Protein AF-A0A0W8CY69-F1 (afdb_monomer_lite)

Sequence (153 aa):
MALILLEGENATTTRKLVERYDYKNNTITHVKFESAGHVDRDCEIKFNIGAKGISIDIAKGEQTSAQGIYKVMELLSRAQVANERLWEISTLGMKHASEALYLTENSGQTLQKQSDEATAWLYEAYKRTHPHCYRDVIQTAFSDLRLADKMAQ

Radius of gyration: 22.28 Å; chains: 1; bounding box: 64×36×64 Å

Foldseek 3Di:
DWDWDWDDPDPVDPDTDIDTQQCLQWAKADWDKAAADPPGQWIWTWIGTRNDTDIDTDGNVCNVVVVLVSQLSVLSNVLLVVLVVQLVVLVVVLVVVVVVVVVPDPDPPCVVVVVVVSVVSSVVSSCVSRPSDCPVSSVVSSVVVVVVVVVVD

pLDDT: mean 89.97, std 11.18, range [48.03, 98.5]

InterPro domains:
  IPR012544 Bacterial Pleckstrin homology domain [PF08000] (2-73)
  IPR037063 Bacterial Pleckstrin homology domain superfamily [G3DSA:2.30.29.50] (1-59)

Secondary structure (DSSP, 8-state):
-EEEEEEES-TT---EEEEEEETTTS-EEEEEEE---SS-SEEEEEEEETTEEEEEEEEGGGHHHHHHHHHHHHHHHHHHHHHHHHHHHHHHHHHHHHHHHHTT---TTSHHHHHHHHHHHHHHHHHHHS-S--HHHHHHHHHHHHHHHHH--

Organism: Phytophthora nicotianae (NCBI:txid4792)

Structure (mmCIF, N/CA/C/O backbone):
data_AF-A0A0W8CY69-F1
#
_entry.id   AF-A0A0W8CY69-F1
#
loop_
_atom_site.group_PDB
_atom_site.id
_atom_site.type_symbol
_atom_site.label_atom_id
_atom_site.label_alt_id
_atom_site.label_comp_id
_atom_site.label_asym_id
_atom_site.label_entity_id
_atom_site.label_seq_id
_atom_site.pdbx_PDB_ins_code
_atom_site.Cartn_x
_atom_site.Cartn_y
_atom_site.Cartn_z
_atom_site.occupancy
_atom_site.B_iso_or_equiv
_atom_site.auth_seq_id
_atom_site.auth_comp_id
_atom_site.auth_asym_id
_atom_site.auth_atom_id
_atom_site.pdbx_PDB_model_num
ATOM 1 N N . MET A 1 1 ? 8.582 2.319 7.068 1.00 88.50 1 MET A N 1
ATOM 2 C CA . MET A 1 1 ? 7.287 2.611 7.744 1.00 88.50 1 MET A CA 1
ATOM 3 C C . MET A 1 1 ? 6.419 1.356 7.679 1.00 88.50 1 MET A C 1
ATOM 5 O O . MET A 1 1 ? 6.606 0.596 6.739 1.00 88.50 1 MET A O 1
ATOM 9 N N . ALA A 1 2 ? 5.541 1.108 8.657 1.00 94.75 2 ALA A N 1
ATOM 10 C CA . ALA A 1 2 ? 4.797 -0.154 8.763 1.00 94.75 2 ALA A CA 1
ATOM 11 C C . ALA A 1 2 ? 3.461 -0.010 9.489 1.00 94.75 2 ALA A C 1
ATOM 13 O O . ALA A 1 2 ? 3.276 0.953 10.239 1.00 94.75 2 ALA A O 1
ATOM 14 N N . LEU A 1 3 ? 2.631 -1.042 9.348 1.00 95.06 3 LEU A N 1
ATOM 15 C CA . LEU A 1 3 ? 1.569 -1.378 10.288 1.00 95.06 3 LEU A CA 1
ATOM 16 C C . LEU A 1 3 ? 2.170 -2.170 11.457 1.00 95.06 3 LEU A C 1
ATOM 18 O O . LEU A 1 3 ? 2.954 -3.098 11.247 1.00 95.06 3 LEU A O 1
ATOM 22 N N 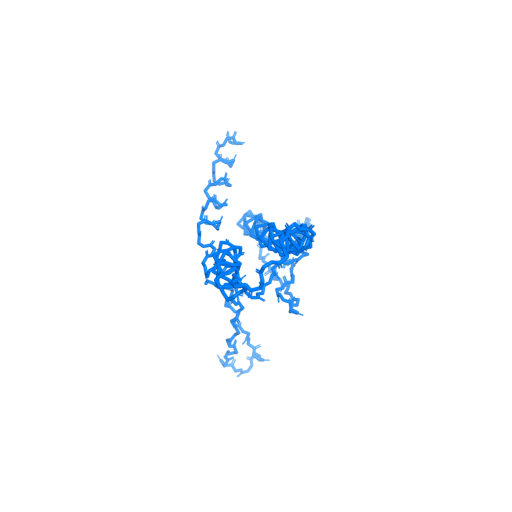. ILE A 1 4 ? 1.819 -1.790 12.683 1.00 96.12 4 ILE A N 1
ATOM 23 C CA . ILE A 1 4 ? 2.178 -2.526 13.897 1.00 96.12 4 ILE A CA 1
ATOM 24 C C . ILE A 1 4 ? 0.878 -3.046 14.494 1.00 96.12 4 ILE A C 1
ATOM 26 O O . ILE A 1 4 ? 0.009 -2.252 14.851 1.00 96.12 4 ILE A O 1
ATOM 30 N N . LEU A 1 5 ? 0.753 -4.363 14.579 1.00 94.44 5 LEU A N 1
ATOM 31 C CA . LEU A 1 5 ? -0.400 -5.038 15.150 1.00 94.44 5 LEU A CA 1
ATOM 32 C C . LEU A 1 5 ? -0.028 -5.558 16.539 1.00 94.44 5 LEU A C 1
ATOM 34 O O . LEU A 1 5 ? 1.025 -6.168 16.709 1.00 94.44 5 LEU A O 1
ATOM 38 N N . LEU A 1 6 ? -0.879 -5.296 17.530 1.00 93.12 6 LEU A N 1
ATOM 39 C CA . LEU A 1 6 ? -0.741 -5.848 18.875 1.00 93.12 6 LEU A CA 1
ATOM 40 C C . LEU A 1 6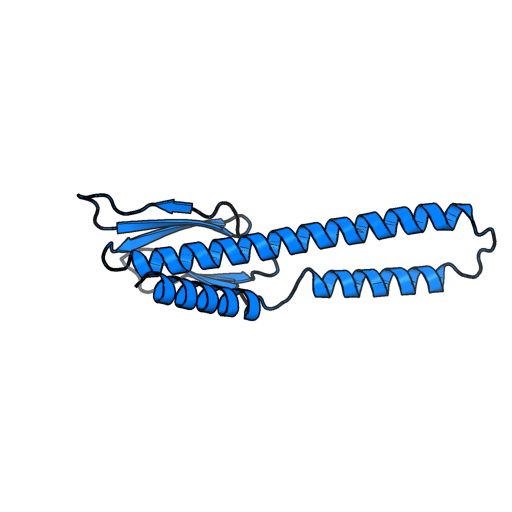 ? -1.922 -6.775 19.164 1.00 93.12 6 LEU A C 1
ATOM 42 O O . LEU A 1 6 ? -3.025 -6.303 19.435 1.00 93.12 6 LEU A O 1
ATOM 46 N N . GLU A 1 7 ? -1.689 -8.083 19.138 1.00 88.00 7 GLU A N 1
ATOM 47 C CA . GLU A 1 7 ? -2.714 -9.099 19.388 1.00 88.00 7 GLU A CA 1
ATOM 48 C C . GLU A 1 7 ? -2.657 -9.571 20.848 1.00 88.00 7 GLU A C 1
ATOM 50 O O . GLU A 1 7 ? -1.585 -9.789 21.415 1.00 88.00 7 GLU A O 1
ATOM 55 N N . GLY A 1 8 ? -3.818 -9.707 21.493 1.00 87.62 8 GLY A N 1
ATOM 56 C CA . GLY A 1 8 ? -3.929 -10.380 22.787 1.00 87.62 8 GLY A CA 1
ATOM 57 C C . GLY A 1 8 ? -4.233 -11.857 22.580 1.00 87.62 8 GLY A C 1
ATOM 58 O O . GLY A 1 8 ? -5.169 -12.179 21.860 1.00 87.62 8 GLY A O 1
ATOM 59 N N . GLU A 1 9 ? -3.476 -12.741 23.227 1.00 79.88 9 GLU A N 1
ATOM 60 C CA . GLU A 1 9 ? -3.652 -14.190 23.063 1.00 79.88 9 GLU A CA 1
ATOM 61 C C . GLU A 1 9 ? -4.955 -14.696 23.706 1.00 79.88 9 GLU A C 1
ATOM 63 O O . GLU A 1 9 ? -5.654 -15.530 23.140 1.00 79.88 9 GLU A O 1
ATOM 68 N N . ASN A 1 10 ? -5.310 -14.185 24.891 1.00 80.88 10 ASN A N 1
ATOM 69 C CA . ASN A 1 10 ? -6.575 -14.488 25.561 1.00 80.88 10 ASN A CA 1
ATOM 70 C C . ASN A 1 10 ? -6.928 -13.429 26.623 1.00 80.88 10 ASN A C 1
ATOM 72 O O . ASN A 1 10 ? -6.101 -12.600 26.999 1.00 80.88 10 ASN A O 1
ATOM 76 N N . ALA A 1 11 ? -8.159 -13.492 27.140 1.00 83.44 11 ALA A N 1
ATOM 77 C CA . ALA A 1 11 ? -8.670 -12.574 28.164 1.00 83.44 11 ALA A CA 1
ATOM 78 C C . ALA A 1 11 ? -8.046 -12.769 29.563 1.00 83.44 11 ALA A C 1
ATOM 80 O O . ALA A 1 11 ? -8.288 -11.961 30.456 1.00 83.44 11 ALA A O 1
ATOM 81 N N . THR A 1 12 ? -7.258 -13.831 29.771 1.00 84.19 12 THR A N 1
ATOM 82 C CA . THR A 1 12 ? -6.641 -14.149 31.071 1.00 84.19 12 THR A CA 1
ATOM 83 C C . THR A 1 12 ? -5.223 -13.604 31.224 1.00 84.19 12 THR A C 1
ATOM 85 O O . THR A 1 12 ? -4.681 -13.614 32.327 1.00 84.19 12 THR A O 1
ATOM 88 N N . THR A 1 13 ? -4.613 -13.112 30.142 1.00 83.50 13 THR A N 1
ATOM 89 C CA . THR A 1 13 ? -3.242 -12.599 30.148 1.00 83.50 13 THR A CA 1
ATOM 90 C C . THR A 1 13 ? -3.152 -11.170 29.632 1.00 83.50 13 THR A C 1
ATOM 92 O O . THR A 1 13 ? -3.876 -10.749 28.734 1.00 83.50 13 THR A O 1
ATOM 95 N N . THR A 1 14 ? -2.202 -10.416 30.182 1.00 86.69 14 THR A N 1
ATOM 96 C CA . THR A 1 14 ? -1.820 -9.093 29.677 1.00 86.69 14 THR A CA 1
ATOM 97 C C . THR A 1 14 ? -0.769 -9.170 28.570 1.00 86.69 14 THR A C 1
ATOM 99 O O . THR A 1 14 ? -0.440 -8.139 27.982 1.00 86.69 14 THR A O 1
ATOM 102 N N . ARG A 1 15 ? -0.242 -10.368 28.262 1.00 89.19 15 ARG A N 1
ATOM 103 C CA . ARG A 1 15 ? 0.730 -10.564 27.178 1.00 89.19 15 ARG A CA 1
ATOM 104 C C . ARG A 1 15 ? 0.134 -10.151 25.834 1.00 89.19 15 ARG A C 1
ATOM 106 O O . ARG A 1 15 ? -1.020 -10.456 25.532 1.00 89.19 15 ARG A O 1
ATOM 113 N N . LYS A 1 16 ? 0.951 -9.466 25.033 1.00 90.19 16 LYS A N 1
ATOM 114 C CA . LYS A 1 16 ? 0.623 -9.037 23.673 1.00 90.19 16 LYS A CA 1
ATOM 115 C C . LYS A 1 16 ? 1.674 -9.558 22.705 1.00 90.19 16 LYS A C 1
ATOM 117 O O . LYS A 1 16 ? 2.868 -9.408 22.965 1.00 90.19 16 LYS A O 1
ATOM 122 N N . LEU A 1 17 ? 1.230 -10.142 21.600 1.00 91.50 17 LEU A N 1
ATOM 123 C CA . LEU A 1 17 ? 2.073 -10.413 20.446 1.00 91.50 17 LEU A CA 1
ATOM 124 C C . LEU A 1 17 ? 2.161 -9.132 19.618 1.00 91.50 17 LEU A C 1
ATOM 126 O O . LEU A 1 17 ? 1.134 -8.537 19.304 1.00 91.50 17 LEU A O 1
ATOM 130 N N . VAL A 1 18 ? 3.377 -8.701 19.288 1.00 94.88 18 VAL A N 1
ATOM 131 C CA . VAL A 1 18 ? 3.600 -7.540 18.422 1.00 94.88 18 VAL A CA 1
ATOM 132 C C . VAL A 1 18 ? 4.055 -8.034 17.061 1.00 94.88 18 VAL A C 1
ATOM 134 O O . VAL A 1 18 ? 5.155 -8.569 16.929 1.00 94.88 18 VAL A O 1
ATOM 137 N N . GLU A 1 19 ? 3.228 -7.817 16.048 1.00 94.81 19 GLU A N 1
ATOM 138 C CA . GLU A 1 19 ? 3.564 -8.092 14.657 1.00 94.81 19 GLU A CA 1
ATOM 139 C C . GLU A 1 19 ? 3.848 -6.786 13.916 1.00 94.81 19 GLU A C 1
ATOM 141 O O . GLU A 1 19 ? 3.209 -5.752 14.137 1.00 94.81 19 GLU A O 1
ATOM 146 N N . ARG A 1 20 ? 4.826 -6.826 13.012 1.00 95.69 20 ARG A N 1
ATOM 147 C CA . ARG A 1 20 ? 5.228 -5.679 12.203 1.00 95.69 20 ARG A CA 1
ATOM 148 C C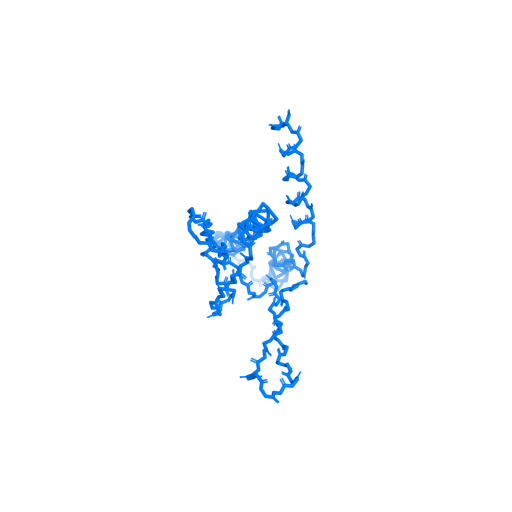 . ARG A 1 20 ? 5.160 -6.031 10.726 1.00 95.69 20 ARG A C 1
ATOM 150 O O . ARG A 1 20 ? 5.872 -6.918 10.270 1.00 95.69 20 ARG A O 1
ATOM 157 N N . TYR A 1 21 ? 4.420 -5.227 9.975 1.00 96.50 21 TYR A N 1
ATOM 158 C CA . TYR A 1 21 ? 4.276 -5.366 8.532 1.00 96.50 21 TYR A CA 1
ATOM 159 C C . TYR A 1 21 ? 4.800 -4.113 7.831 1.00 96.50 21 TYR A C 1
ATOM 161 O O . TYR A 1 21 ? 4.105 -3.101 7.713 1.00 96.50 21 TYR A O 1
ATOM 169 N N . ASP A 1 22 ? 6.061 -4.149 7.393 1.00 95.81 22 ASP A N 1
ATOM 170 C CA . ASP A 1 22 ? 6.658 -3.047 6.637 1.00 95.81 22 ASP A CA 1
ATOM 171 C C . ASP A 1 22 ? 5.962 -2.871 5.286 1.00 95.81 22 ASP A C 1
ATOM 173 O O . ASP A 1 22 ? 5.962 -3.786 4.464 1.00 95.81 22 ASP A O 1
ATOM 177 N N . TYR A 1 23 ? 5.444 -1.666 5.027 1.00 95.44 23 TYR A N 1
ATOM 178 C CA . TYR A 1 23 ? 4.730 -1.332 3.787 1.00 95.44 23 TYR A CA 1
ATOM 179 C C . TYR A 1 23 ? 5.608 -1.457 2.536 1.00 95.44 23 TYR A C 1
ATOM 181 O O . TYR A 1 23 ? 5.105 -1.545 1.425 1.00 95.44 23 TYR A O 1
ATOM 189 N N . LYS A 1 24 ? 6.936 -1.469 2.688 1.00 93.50 24 LYS A N 1
ATOM 190 C CA . LYS A 1 24 ? 7.843 -1.730 1.565 1.00 93.50 24 LYS A CA 1
ATOM 191 C C . LYS A 1 24 ? 7.682 -3.154 1.013 1.00 93.50 24 LYS A C 1
ATOM 193 O O . LYS A 1 24 ? 7.809 -3.342 -0.187 1.00 93.50 24 LYS A O 1
ATOM 198 N N . ASN A 1 25 ? 7.429 -4.123 1.892 1.00 93.25 25 ASN A N 1
ATOM 199 C CA . ASN A 1 25 ? 7.447 -5.551 1.560 1.00 93.25 25 ASN A CA 1
ATOM 200 C C . ASN A 1 25 ? 6.062 -6.203 1.676 1.00 93.25 25 ASN A C 1
ATOM 202 O O . ASN A 1 25 ? 5.890 -7.349 1.277 1.00 93.25 25 ASN A O 1
ATOM 206 N N . ASN A 1 26 ? 5.097 -5.506 2.276 1.00 95.94 26 ASN A N 1
ATOM 207 C CA . ASN A 1 26 ? 3.751 -6.007 2.500 1.00 95.94 26 ASN A CA 1
ATOM 208 C C . ASN A 1 26 ? 2.756 -5.048 1.855 1.00 95.94 26 ASN A C 1
ATOM 210 O O . ASN A 1 26 ? 2.403 -4.008 2.425 1.00 95.94 26 ASN A O 1
ATOM 214 N N . THR A 1 27 ? 2.330 -5.405 0.651 1.00 96.44 27 THR A N 1
ATOM 215 C CA . THR A 1 27 ? 1.359 -4.632 -0.117 1.00 96.44 27 THR A CA 1
ATOM 216 C C . THR A 1 27 ? -0.018 -4.762 0.510 1.00 96.44 27 THR A C 1
ATOM 218 O O . THR A 1 27 ? -0.459 -5.863 0.859 1.00 96.44 27 THR A O 1
ATOM 221 N N . ILE A 1 28 ? -0.680 -3.622 0.699 1.00 97.94 28 ILE A N 1
ATOM 222 C CA . ILE A 1 28 ? -2.066 -3.580 1.143 1.00 97.94 28 ILE A CA 1
ATOM 223 C C . ILE A 1 28 ? -2.947 -3.853 -0.070 1.00 97.94 28 ILE A C 1
ATOM 225 O O . ILE A 1 28 ? -2.784 -3.216 -1.108 1.00 97.94 28 ILE A O 1
ATOM 229 N N . THR A 1 29 ? -3.891 -4.780 0.050 1.00 98.06 29 THR A N 1
ATOM 230 C CA . THR A 1 29 ? -4.846 -5.098 -1.020 1.00 98.06 29 THR A CA 1
ATOM 231 C C . THR A 1 29 ? -6.240 -5.348 -0.456 1.00 98.06 29 THR A C 1
ATOM 233 O O . THR A 1 29 ? -6.407 -5.549 0.746 1.00 98.06 29 THR A O 1
ATOM 236 N N . HIS A 1 30 ? -7.246 -5.366 -1.335 1.00 97.75 30 HIS A N 1
ATOM 237 C CA . HIS A 1 30 ? -8.628 -5.710 -0.985 1.00 97.75 30 HIS A CA 1
ATOM 238 C C . HIS A 1 30 ? -9.203 -4.863 0.163 1.00 97.75 30 HIS A C 1
ATOM 240 O O . HIS A 1 30 ? -9.890 -5.393 1.036 1.00 97.75 30 HIS A O 1
ATOM 246 N N . VAL A 1 31 ? -8.915 -3.557 0.164 1.00 98.19 31 VAL A N 1
ATOM 247 C CA . VAL A 1 31 ? -9.409 -2.623 1.180 1.00 98.19 31 VAL A CA 1
ATOM 248 C C . VAL A 1 31 ? -10.926 -2.469 1.042 1.00 98.19 31 VAL A C 1
ATOM 250 O O . VAL A 1 31 ? -11.442 -2.184 -0.038 1.00 98.19 31 VAL A O 1
ATOM 253 N N . LYS A 1 32 ? -11.657 -2.679 2.135 1.00 98.06 32 LYS A N 1
ATOM 254 C CA . LYS A 1 32 ? -13.118 -2.595 2.208 1.00 98.06 32 LYS A CA 1
ATOM 255 C C . LYS A 1 32 ? -13.537 -1.872 3.482 1.00 98.06 32 LYS A C 1
ATOM 257 O O . LYS A 1 32 ? -12.854 -1.943 4.504 1.00 98.06 32 LYS A O 1
ATOM 262 N N . PHE A 1 33 ? -14.690 -1.221 3.404 1.00 98.25 33 PHE A N 1
ATOM 263 C CA . PHE A 1 33 ? -15.341 -0.564 4.526 1.00 98.25 33 PHE A CA 1
ATOM 264 C C . PHE A 1 33 ? -16.801 -1.001 4.596 1.00 98.25 33 PHE A C 1
ATOM 266 O O . PHE A 1 33 ? -17.519 -0.918 3.599 1.00 98.25 33 PHE A O 1
ATOM 273 N N . GLU A 1 34 ? -17.228 -1.446 5.768 1.00 97.75 34 GLU A N 1
ATOM 274 C CA . GLU A 1 34 ? -18.601 -1.831 6.072 1.00 97.75 34 GLU A CA 1
ATOM 275 C C . GLU A 1 34 ? -19.171 -0.812 7.063 1.00 97.75 34 GLU A C 1
ATOM 277 O O . GLU A 1 34 ? -18.685 -0.674 8.182 1.00 97.75 34 GLU A O 1
ATOM 282 N N . SER A 1 35 ? -20.152 -0.019 6.629 1.00 96.75 35 SER A N 1
ATOM 283 C CA . SER A 1 35 ? -20.781 0.994 7.483 1.00 96.75 35 SER A CA 1
ATOM 284 C C . SER A 1 35 ? -21.740 0.360 8.482 1.00 96.75 35 SER A C 1
ATOM 286 O O . SER A 1 35 ? -22.445 -0.580 8.123 1.00 96.75 35 SER A O 1
ATOM 288 N N . ALA A 1 36 ? -21.878 0.959 9.662 1.00 95.75 36 ALA A N 1
ATOM 289 C CA . ALA A 1 36 ? -22.880 0.533 10.627 1.00 95.75 36 ALA A CA 1
ATOM 290 C C . ALA A 1 36 ? -24.296 0.796 10.087 1.00 95.75 36 ALA A C 1
ATOM 292 O O . ALA A 1 36 ? -24.627 1.926 9.703 1.00 95.75 36 ALA A O 1
ATOM 293 N N . GLY A 1 37 ? -25.160 -0.216 10.101 1.00 92.62 37 GLY A N 1
ATOM 294 C CA . GLY A 1 37 ? -26.585 -0.061 9.848 1.00 92.62 37 GLY A CA 1
ATOM 295 C C . GLY A 1 37 ? -27.307 0.642 10.999 1.00 92.62 37 GLY A C 1
ATOM 296 O O . GLY A 1 37 ? -26.711 1.171 11.943 1.00 92.62 37 GLY A O 1
ATOM 297 N N . HIS A 1 38 ? -28.639 0.691 10.931 1.00 91.12 38 HIS A N 1
ATOM 298 C CA . HIS A 1 38 ? -29.435 1.413 11.929 1.00 91.12 38 HIS A CA 1
ATOM 299 C C . HIS A 1 38 ? -29.289 0.813 13.339 1.00 91.12 38 HIS A C 1
ATOM 301 O O . HIS A 1 38 ? -29.130 1.564 14.301 1.00 91.12 38 HIS A O 1
ATOM 307 N N . VAL A 1 39 ? -29.288 -0.521 13.435 1.00 94.25 39 VAL A N 1
ATOM 308 C CA . VAL A 1 39 ? -29.241 -1.283 14.697 1.00 94.25 39 VAL A CA 1
ATOM 309 C C . VAL A 1 39 ? -27.806 -1.629 15.123 1.00 94.25 39 VAL A C 1
ATOM 311 O O . VAL A 1 39 ? -27.555 -1.812 16.315 1.00 94.25 39 VAL A O 1
ATOM 314 N N . ASP A 1 40 ? -26.867 -1.675 14.176 1.00 94.75 40 ASP A N 1
ATOM 315 C CA . ASP A 1 40 ? -25.478 -2.073 14.422 1.00 94.75 40 ASP A CA 1
ATOM 316 C C . ASP A 1 40 ? -24.738 -1.075 15.321 1.00 94.75 40 ASP A C 1
ATOM 318 O O . ASP A 1 40 ? -25.028 0.131 15.343 1.00 94.75 40 ASP A O 1
ATOM 322 N N . ARG A 1 41 ? -23.776 -1.593 16.092 1.00 95.69 41 ARG A N 1
ATOM 323 C CA . ARG A 1 41 ? -22.992 -0.815 17.067 1.00 95.69 41 ARG A CA 1
ATOM 324 C C . ARG A 1 41 ? -21.619 -0.414 16.545 1.00 95.69 41 ARG A C 1
ATOM 326 O O . ARG A 1 41 ? -20.985 0.464 17.133 1.00 95.69 41 ARG A O 1
ATOM 333 N N . ASP A 1 42 ? -21.189 -1.021 15.457 1.00 97.06 42 ASP A N 1
ATOM 334 C CA . ASP A 1 42 ? -19.866 -0.926 14.873 1.00 97.06 42 ASP A CA 1
ATOM 335 C C . ASP A 1 42 ? -19.931 -0.826 13.348 1.00 97.06 42 ASP A C 1
ATOM 337 O O . ASP A 1 42 ? -20.922 -1.141 12.694 1.00 97.06 42 ASP A O 1
ATOM 341 N N . CYS A 1 43 ? -18.850 -0.283 12.810 1.00 97.44 43 CYS A N 1
ATOM 342 C CA . CYS A 1 43 ? -18.470 -0.339 11.412 1.00 97.44 43 CYS A CA 1
ATOM 343 C C . CYS A 1 43 ? -17.159 -1.122 11.322 1.00 97.44 43 CYS A C 1
ATOM 345 O O . CYS A 1 43 ? -16.437 -1.225 12.313 1.00 97.44 43 CYS A O 1
ATOM 347 N N . GLU A 1 44 ? -16.816 -1.628 10.146 1.00 98.25 44 GLU A N 1
ATOM 348 C CA . GLU A 1 44 ? -15.674 -2.527 10.001 1.00 98.25 44 GLU A CA 1
ATOM 349 C C . GLU A 1 44 ? -14.752 -2.098 8.855 1.00 98.25 44 GLU A C 1
ATOM 351 O O . GLU A 1 44 ? -15.201 -1.709 7.772 1.00 98.25 44 GLU A O 1
ATOM 356 N N . ILE A 1 45 ? -13.437 -2.184 9.078 1.00 98.31 45 ILE A N 1
ATOM 357 C CA . ILE A 1 45 ? -12.411 -2.050 8.035 1.00 98.31 45 ILE A CA 1
ATOM 358 C C . ILE A 1 45 ? -11.795 -3.427 7.781 1.00 98.31 45 ILE A C 1
ATOM 360 O O . ILE A 1 45 ? -11.259 -4.046 8.701 1.00 98.31 45 ILE A O 1
ATOM 364 N N . LYS A 1 46 ? -11.808 -3.874 6.519 1.00 98.38 46 LYS A N 1
ATOM 365 C CA . LYS A 1 46 ? -11.194 -5.140 6.081 1.00 98.38 46 LYS A CA 1
ATOM 366 C C . LYS A 1 46 ? -10.123 -4.878 5.035 1.00 98.38 46 LYS A C 1
ATOM 368 O O . LYS A 1 46 ? -10.333 -4.069 4.135 1.00 98.38 46 LYS A O 1
ATOM 373 N N . PHE A 1 47 ? -8.989 -5.560 5.120 1.00 98.50 47 PHE A N 1
ATOM 374 C CA . PHE A 1 47 ? -7.926 -5.491 4.113 1.00 98.50 47 PHE A CA 1
ATOM 375 C C . PHE A 1 47 ? -6.963 -6.668 4.265 1.00 98.50 47 PHE A C 1
ATOM 377 O O . PHE A 1 47 ? -6.913 -7.317 5.306 1.00 98.50 47 PHE A O 1
ATOM 384 N N . ASN A 1 48 ? -6.148 -6.906 3.244 1.00 98.38 48 ASN A N 1
ATOM 385 C CA . ASN A 1 48 ? -5.003 -7.803 3.329 1.00 98.38 48 ASN A CA 1
ATOM 386 C C . ASN A 1 48 ? -3.717 -6.980 3.393 1.00 98.38 48 ASN A C 1
ATOM 388 O O . ASN A 1 48 ? -3.609 -5.962 2.710 1.00 98.38 48 ASN A O 1
ATOM 392 N N . ILE A 1 49 ? -2.733 -7.435 4.164 1.00 97.38 49 ILE A N 1
ATOM 393 C CA . ILE A 1 49 ? -1.371 -6.899 4.183 1.00 97.38 49 ILE A CA 1
ATOM 394 C C . ILE A 1 49 ? -0.379 -8.049 3.994 1.00 97.38 49 ILE A C 1
ATOM 396 O O . ILE A 1 49 ? -0.221 -8.917 4.855 1.00 97.38 49 ILE A O 1
ATOM 400 N N . GLY A 1 50 ? 0.248 -8.101 2.816 1.00 95.31 50 GLY A N 1
ATOM 401 C CA . GLY A 1 50 ? 0.965 -9.305 2.393 1.00 95.31 50 GLY A CA 1
ATOM 402 C C . GLY A 1 50 ? 0.019 -10.514 2.378 1.00 95.31 50 GLY A C 1
ATOM 403 O O . GLY A 1 50 ? -1.018 -10.483 1.719 1.00 95.31 50 GLY A O 1
ATOM 404 N N . ALA A 1 51 ? 0.355 -11.563 3.131 1.00 94.94 51 ALA A N 1
ATOM 405 C CA . ALA A 1 51 ? -0.464 -12.775 3.246 1.00 94.94 51 ALA A CA 1
ATOM 406 C C . ALA A 1 51 ? -1.491 -12.749 4.400 1.00 94.94 51 ALA A C 1
ATOM 408 O O . ALA A 1 51 ? -2.294 -13.673 4.519 1.00 94.94 51 ALA A O 1
ATOM 409 N N . LYS A 1 52 ? -1.472 -11.727 5.268 1.00 96.19 52 LYS A N 1
ATOM 410 C CA . LYS A 1 52 ? -2.357 -11.634 6.441 1.00 96.19 52 LYS A CA 1
ATOM 411 C C . LYS A 1 52 ? -3.633 -10.874 6.074 1.00 96.19 52 LYS A C 1
ATOM 413 O O . LYS A 1 52 ? -3.562 -9.733 5.622 1.00 96.19 52 LYS A O 1
ATOM 418 N N . GLY A 1 53 ? -4.789 -11.489 6.311 1.00 97.44 53 GLY A N 1
ATOM 419 C CA . GLY A 1 53 ? -6.081 -10.798 6.310 1.00 97.44 53 GLY A CA 1
ATOM 420 C C . GLY A 1 53 ? -6.338 -10.121 7.656 1.00 97.44 53 GLY A C 1
ATOM 421 O O . GLY A 1 53 ? -6.058 -10.705 8.704 1.00 97.44 53 GLY A O 1
ATOM 422 N N . ILE A 1 54 ? -6.856 -8.896 7.623 1.00 96.88 54 ILE A N 1
ATOM 423 C CA . ILE A 1 54 ? -7.171 -8.075 8.792 1.00 96.88 54 ILE A CA 1
ATOM 424 C C . ILE A 1 54 ? -8.636 -7.626 8.719 1.00 96.88 54 ILE A C 1
ATOM 426 O O . ILE A 1 54 ? -9.102 -7.181 7.668 1.00 96.88 54 ILE A O 1
ATOM 430 N N . SER A 1 55 ? -9.319 -7.716 9.860 1.00 97.25 55 SER A N 1
ATOM 431 C CA . SER A 1 55 ? -10.671 -7.212 10.133 1.00 97.25 55 SER A CA 1
ATOM 432 C C . SER A 1 55 ? -10.611 -6.389 11.414 1.00 97.25 55 SER A C 1
ATOM 434 O O . SER A 1 55 ? -10.071 -6.871 12.411 1.00 97.25 55 SER A O 1
ATOM 436 N N . ILE A 1 56 ? -11.104 -5.152 11.386 1.00 96.62 56 ILE A N 1
ATOM 437 C CA . ILE A 1 56 ? -11.115 -4.258 12.549 1.00 96.62 56 ILE A CA 1
ATOM 438 C C . ILE A 1 56 ? -12.514 -3.677 12.711 1.00 96.62 56 ILE A C 1
ATOM 440 O O . ILE A 1 56 ? -12.908 -2.808 11.929 1.00 96.62 56 ILE A O 1
ATOM 444 N N . ASP A 1 57 ? -13.210 -4.113 13.757 1.00 97.44 57 ASP A N 1
ATOM 445 C CA . ASP A 1 57 ? -14.466 -3.516 14.204 1.00 97.44 57 ASP A CA 1
ATOM 446 C C . ASP A 1 57 ? -14.195 -2.230 14.987 1.00 97.44 57 ASP A C 1
ATOM 448 O O . ASP A 1 57 ? -13.339 -2.161 15.876 1.00 97.44 57 ASP A O 1
ATOM 452 N N . ILE A 1 58 ? -14.927 -1.180 14.640 1.00 97.31 58 ILE A N 1
ATOM 453 C CA . ILE A 1 58 ? -14.767 0.170 15.166 1.00 97.31 58 ILE A CA 1
ATOM 454 C C . ILE A 1 58 ? -16.143 0.669 15.580 1.00 97.31 58 ILE A C 1
ATOM 456 O O . ILE A 1 58 ? -17.088 0.630 14.796 1.00 97.31 58 ILE A O 1
ATOM 460 N N . ALA A 1 59 ? -16.259 1.186 16.803 1.00 97.62 59 ALA A N 1
ATOM 461 C CA . ALA A 1 59 ? -17.521 1.707 17.316 1.00 97.62 59 ALA A CA 1
ATOM 462 C C . ALA A 1 59 ? -18.149 2.733 16.354 1.00 97.62 59 ALA A C 1
ATOM 464 O O . ALA A 1 59 ? -17.472 3.633 15.857 1.00 97.62 59 ALA A O 1
ATOM 465 N N . LYS A 1 60 ? -19.467 2.650 16.149 1.00 95.56 60 LYS A N 1
ATOM 466 C CA . LYS A 1 60 ? -20.237 3.496 15.218 1.00 95.56 60 LYS A CA 1
ATOM 467 C C . LYS A 1 60 ? -20.047 5.000 15.442 1.00 95.56 60 LYS A C 1
ATOM 469 O O . LYS A 1 60 ? -20.121 5.772 14.491 1.00 95.56 60 LYS A O 1
ATOM 474 N N . GLY A 1 61 ? -19.776 5.422 16.679 1.00 96.25 61 GLY A N 1
ATOM 475 C CA . GLY A 1 61 ? -19.463 6.820 16.998 1.00 96.25 61 GLY A CA 1
ATOM 476 C C . GLY A 1 61 ? -18.213 7.353 16.285 1.00 96.25 61 GLY A C 1
ATOM 477 O O . GLY A 1 61 ? -18.140 8.541 15.993 1.00 96.25 61 GLY A O 1
ATOM 478 N N . GLU A 1 62 ? -17.277 6.472 15.929 1.00 96.19 62 GLU A N 1
ATOM 479 C CA . GLU A 1 62 ? -16.023 6.791 15.238 1.00 96.19 62 GLU A CA 1
ATOM 480 C C . GLU A 1 62 ? -16.089 6.511 13.729 1.00 96.19 62 GLU A C 1
ATOM 482 O O . GLU A 1 62 ? -15.064 6.525 13.044 1.00 96.19 62 GLU A O 1
ATOM 487 N N . GLN A 1 63 ? -17.283 6.266 13.174 1.00 95.25 63 GLN A N 1
ATOM 488 C CA . GLN A 1 63 ? -17.437 5.853 11.777 1.00 95.25 63 GLN A CA 1
ATOM 489 C C . GLN A 1 63 ? -16.803 6.846 10.793 1.00 95.25 63 GLN A C 1
ATOM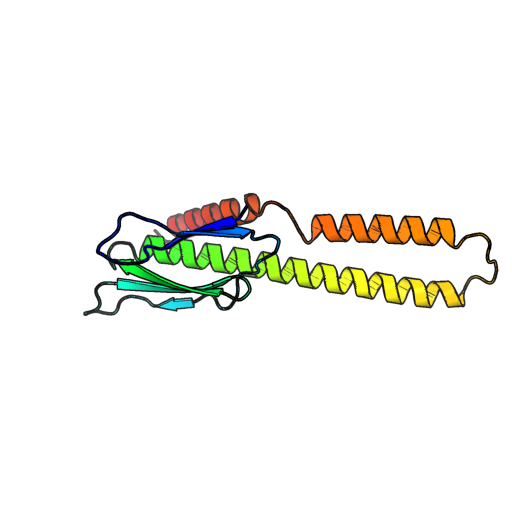 491 O O . GLN A 1 63 ? -16.167 6.434 9.826 1.00 95.25 63 GLN A O 1
ATOM 496 N N . THR A 1 64 ? -16.927 8.151 11.035 1.00 93.25 64 THR A N 1
ATOM 497 C CA . THR A 1 64 ? -16.316 9.181 10.180 1.00 93.25 64 THR A CA 1
ATOM 498 C C . THR A 1 64 ? -14.786 9.091 10.195 1.00 93.25 64 THR A C 1
ATOM 500 O O . THR A 1 64 ? -14.150 9.120 9.140 1.00 93.25 64 THR A O 1
ATOM 503 N N . SER A 1 65 ? -14.188 8.903 11.375 1.00 93.31 65 SER A N 1
ATOM 504 C CA . SER A 1 65 ? -12.746 8.677 11.535 1.00 93.31 65 SER A CA 1
ATOM 505 C C . SER A 1 65 ? -12.305 7.405 10.800 1.00 93.31 65 SER A C 1
ATOM 507 O O . SER A 1 65 ? -11.322 7.420 10.054 1.00 93.31 65 SER A O 1
ATOM 509 N N . ALA A 1 66 ? -13.071 6.319 10.948 1.00 95.81 66 ALA A N 1
ATOM 510 C CA . ALA A 1 66 ? -12.828 5.039 10.287 1.00 95.81 66 ALA A CA 1
ATOM 511 C C . ALA A 1 66 ? -12.894 5.152 8.754 1.00 95.81 66 ALA A C 1
ATOM 513 O O . ALA A 1 66 ? -12.017 4.637 8.061 1.00 95.81 66 ALA A O 1
ATOM 514 N N . GLN A 1 67 ? -13.861 5.901 8.215 1.00 95.19 67 GLN A N 1
ATOM 515 C CA . GLN A 1 67 ? -13.948 6.197 6.781 1.00 95.19 67 GLN A CA 1
ATOM 516 C C . GLN A 1 67 ? -12.718 6.958 6.274 1.00 95.19 67 GLN A C 1
ATOM 518 O O . GLN A 1 67 ? -12.240 6.688 5.171 1.00 95.19 67 GLN A O 1
ATOM 523 N N . GLY A 1 68 ? -12.186 7.894 7.067 1.00 95.56 68 GLY A N 1
ATOM 524 C CA . GLY A 1 68 ? -10.941 8.591 6.750 1.00 95.56 68 GLY A CA 1
ATOM 525 C C . GLY A 1 68 ? -9.758 7.628 6.640 1.00 95.56 68 GLY A C 1
ATOM 526 O O . GLY A 1 68 ? -9.038 7.646 5.643 1.00 95.56 68 GLY A O 1
ATOM 527 N N . ILE A 1 69 ? -9.599 6.735 7.622 1.00 96.00 69 ILE A N 1
ATOM 528 C CA . ILE A 1 69 ? -8.544 5.709 7.622 1.00 96.00 69 ILE A CA 1
ATOM 529 C C . ILE A 1 69 ? -8.693 4.782 6.412 1.00 96.00 69 ILE A C 1
ATOM 531 O O . ILE A 1 69 ? -7.720 4.583 5.689 1.00 96.00 69 ILE A O 1
ATOM 535 N N . TYR A 1 70 ? -9.902 4.286 6.143 1.00 96.75 70 TYR A N 1
ATOM 536 C CA . TYR A 1 70 ? -10.212 3.473 4.965 1.00 96.75 70 TYR A CA 1
ATOM 537 C C . TYR A 1 70 ? -9.719 4.134 3.665 1.00 96.75 70 TYR A C 1
ATOM 539 O O . TYR A 1 70 ? -8.994 3.511 2.889 1.00 96.75 70 TYR A O 1
ATOM 547 N N . LYS A 1 71 ? -10.046 5.415 3.448 1.00 96.56 71 LYS A N 1
ATOM 548 C CA . LYS A 1 71 ? -9.629 6.150 2.243 1.00 96.56 71 LYS A CA 1
ATOM 549 C C . LYS A 1 71 ? -8.106 6.299 2.159 1.00 96.56 71 LYS A C 1
ATOM 551 O O . LYS A 1 71 ? -7.540 6.145 1.080 1.00 96.56 71 LYS A O 1
ATOM 556 N N . VAL A 1 72 ? -7.429 6.563 3.280 1.00 96.88 72 VAL A N 1
ATOM 557 C CA . VAL A 1 72 ? -5.956 6.631 3.324 1.00 96.88 72 VAL A CA 1
ATOM 558 C C . VAL A 1 72 ? -5.327 5.277 2.999 1.00 96.88 72 VAL A C 1
ATOM 560 O O . VAL A 1 72 ? -4.356 5.222 2.246 1.00 96.88 72 VAL A O 1
ATOM 563 N N . MET A 1 73 ? -5.879 4.185 3.527 1.00 97.12 73 MET A N 1
ATOM 564 C CA . MET A 1 73 ? -5.404 2.831 3.240 1.00 97.12 73 MET A CA 1
ATOM 565 C C . MET A 1 73 ? -5.568 2.462 1.766 1.00 97.12 73 MET A C 1
ATOM 567 O O . MET A 1 73 ? -4.654 1.892 1.175 1.00 97.12 73 MET A O 1
ATOM 571 N N . GLU A 1 74 ? -6.692 2.839 1.158 1.00 97.44 74 GLU A N 1
ATOM 572 C CA . GLU A 1 74 ? -6.936 2.663 -0.275 1.00 97.44 74 GLU A CA 1
ATOM 573 C C . GLU A 1 74 ? -5.929 3.460 -1.126 1.00 97.44 74 GLU A C 1
ATOM 575 O O . GLU A 1 74 ? -5.373 2.940 -2.093 1.00 97.44 74 GLU A O 1
ATOM 580 N N . LEU A 1 75 ? -5.619 4.706 -0.750 1.00 97.19 75 LEU A N 1
ATOM 581 C CA . LEU A 1 75 ? -4.607 5.512 -1.445 1.00 97.19 75 LEU A CA 1
ATOM 582 C C . LEU A 1 75 ? -3.192 4.936 -1.294 1.00 97.19 75 LEU A C 1
ATOM 584 O O . LEU A 1 75 ? -2.430 4.917 -2.263 1.00 97.19 75 LEU A O 1
ATOM 588 N N . LEU A 1 76 ? -2.850 4.419 -0.112 1.00 97.06 76 LEU A N 1
ATOM 589 C CA . LEU A 1 76 ? -1.586 3.718 0.114 1.00 97.06 76 LEU A CA 1
ATOM 590 C C . LEU A 1 76 ? -1.488 2.446 -0.742 1.00 97.06 76 LEU A C 1
ATOM 592 O O . LEU A 1 76 ? -0.468 2.244 -1.400 1.00 97.06 76 LEU A O 1
ATOM 596 N N . SER A 1 77 ? -2.552 1.638 -0.787 1.00 97.69 77 SER A N 1
ATOM 597 C CA . SER A 1 77 ? -2.637 0.439 -1.631 1.00 97.69 77 SER A CA 1
ATOM 598 C C . SER A 1 77 ? -2.385 0.775 -3.103 1.00 97.69 77 SER A C 1
ATOM 600 O O . SER A 1 77 ? -1.515 0.182 -3.743 1.00 97.69 77 SER A O 1
ATOM 602 N N . ARG A 1 78 ? -3.056 1.807 -3.630 1.00 96.94 78 ARG A N 1
ATOM 603 C CA . ARG A 1 78 ? -2.857 2.273 -5.012 1.00 96.94 78 ARG A CA 1
ATOM 604 C C . ARG A 1 78 ? -1.425 2.717 -5.284 1.00 96.94 78 ARG A C 1
ATOM 606 O O . ARG A 1 78 ? -0.897 2.410 -6.350 1.00 96.94 78 ARG A O 1
ATOM 613 N N . ALA A 1 79 ? -0.795 3.417 -4.341 1.00 97.06 79 ALA A N 1
ATOM 614 C CA . ALA A 1 79 ? 0.595 3.839 -4.480 1.00 97.06 79 ALA A CA 1
ATOM 615 C C . ALA A 1 79 ? 1.552 2.637 -4.542 1.00 97.06 79 ALA A C 1
ATOM 617 O O . ALA A 1 79 ? 2.443 2.620 -5.388 1.00 97.06 79 ALA A O 1
ATOM 618 N N . GLN A 1 80 ? 1.346 1.616 -3.703 1.00 97.12 80 GLN A N 1
ATOM 619 C CA . GLN A 1 80 ? 2.138 0.380 -3.729 1.00 97.12 80 GLN A CA 1
ATOM 620 C C . GLN A 1 80 ? 1.967 -0.378 -5.056 1.00 97.12 80 GLN A C 1
ATOM 622 O O . GLN A 1 80 ? 2.958 -0.740 -5.682 1.00 97.12 80 GLN A O 1
ATOM 627 N N . VAL A 1 81 ? 0.733 -0.529 -5.547 1.00 96.81 81 VAL A N 1
ATOM 628 C CA . VAL A 1 81 ? 0.459 -1.199 -6.833 1.00 96.81 81 VAL A CA 1
ATOM 629 C C . VAL A 1 81 ? 1.0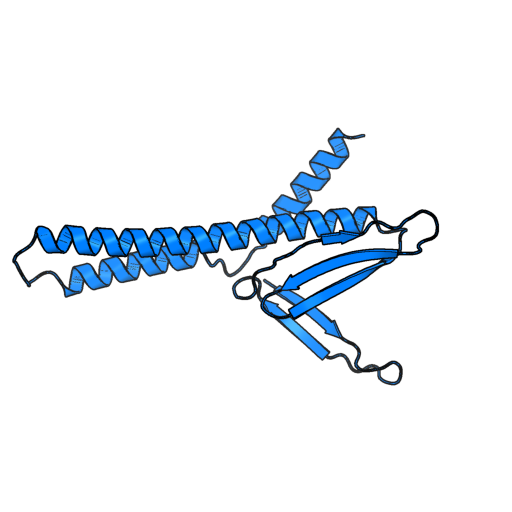49 -0.423 -8.017 1.00 96.81 81 VAL A C 1
ATOM 631 O O . VAL A 1 81 ? 1.617 -1.013 -8.934 1.00 96.81 81 VAL A O 1
ATOM 634 N N . ALA A 1 82 ? 0.950 0.910 -8.018 1.00 96.94 82 ALA A N 1
ATOM 635 C CA . ALA A 1 82 ? 1.546 1.740 -9.067 1.00 96.94 82 ALA A CA 1
ATOM 636 C C . ALA A 1 82 ? 3.077 1.604 -9.101 1.00 96.94 82 ALA A C 1
ATOM 638 O O . ALA A 1 82 ? 3.680 1.534 -10.172 1.00 96.94 82 ALA A O 1
ATOM 639 N N . ASN A 1 83 ? 3.689 1.526 -7.923 1.00 96.75 83 ASN A N 1
ATOM 640 C CA . ASN A 1 83 ? 5.111 1.298 -7.735 1.00 96.75 83 ASN A CA 1
ATOM 641 C C . ASN A 1 83 ? 5.566 -0.074 -8.259 1.00 96.75 83 ASN A C 1
ATOM 643 O O . ASN A 1 83 ? 6.534 -0.140 -9.020 1.00 96.75 83 ASN A O 1
ATOM 647 N N . GLU A 1 84 ? 4.852 -1.147 -7.909 1.00 95.88 84 GLU A N 1
ATOM 648 C CA . GLU A 1 84 ? 5.100 -2.502 -8.425 1.00 95.88 84 GLU A CA 1
ATOM 649 C C . GLU A 1 84 ? 4.994 -2.535 -9.954 1.00 95.88 84 GLU A C 1
ATOM 651 O O . GLU A 1 84 ? 5.899 -3.007 -10.641 1.00 95.88 84 GLU A O 1
ATOM 656 N N . ARG A 1 85 ? 3.949 -1.919 -10.513 1.00 97.19 85 ARG A N 1
ATOM 657 C CA . ARG A 1 85 ? 3.762 -1.836 -11.965 1.00 97.19 85 ARG A CA 1
ATOM 658 C C . ARG A 1 85 ? 4.885 -1.071 -12.661 1.00 97.19 85 ARG A C 1
ATOM 660 O O . ARG A 1 85 ? 5.327 -1.454 -13.742 1.00 97.19 85 ARG A O 1
ATOM 667 N N . LEU A 1 86 ? 5.355 0.023 -12.065 1.00 96.75 86 LEU A N 1
ATOM 668 C CA . LEU A 1 86 ? 6.473 0.790 -12.610 1.00 96.75 86 LEU A CA 1
ATOM 669 C C . LEU A 1 86 ? 7.775 -0.021 -12.580 1.00 96.75 86 LEU A C 1
ATOM 671 O O . LEU A 1 86 ? 8.590 0.093 -13.499 1.00 96.75 86 LEU A O 1
ATOM 675 N N . TRP A 1 87 ? 7.969 -0.856 -11.559 1.00 97.19 87 TRP A N 1
ATOM 676 C CA . TRP A 1 87 ? 9.092 -1.784 -11.498 1.00 97.19 87 TRP A CA 1
ATOM 677 C C . TRP A 1 87 ? 9.025 -2.824 -12.623 1.00 97.19 87 TRP A C 1
ATOM 679 O O . TRP A 1 87 ? 10.000 -2.987 -13.359 1.00 97.19 87 TRP A O 1
ATOM 689 N N . GLU A 1 88 ? 7.863 -3.442 -12.839 1.00 97.06 88 GLU A N 1
ATOM 690 C CA . GLU A 1 88 ? 7.640 -4.378 -13.948 1.00 97.06 88 GLU A CA 1
ATOM 691 C C . GLU A 1 88 ? 7.943 -3.729 -15.304 1.00 97.06 88 GLU A C 1
ATOM 693 O O . GLU A 1 88 ? 8.739 -4.256 -16.081 1.00 97.06 88 GLU A O 1
ATOM 698 N N . ILE A 1 89 ? 7.400 -2.534 -15.558 1.00 96.44 89 ILE A N 1
ATOM 699 C CA . ILE A 1 89 ? 7.663 -1.771 -16.787 1.00 96.44 89 ILE A CA 1
ATOM 700 C C . ILE A 1 89 ? 9.162 -1.473 -16.941 1.00 96.44 89 ILE A C 1
ATOM 702 O O . ILE A 1 89 ? 9.703 -1.602 -18.038 1.00 96.44 89 ILE A O 1
ATOM 706 N N . SER A 1 90 ? 9.851 -1.110 -15.854 1.00 96.06 90 SER A N 1
ATOM 707 C CA . SER A 1 90 ? 11.289 -0.806 -15.875 1.00 96.06 90 SER A CA 1
ATOM 708 C C . SER A 1 90 ? 12.126 -2.032 -16.245 1.00 96.06 90 SER A C 1
ATOM 710 O O . SER A 1 90 ? 13.032 -1.939 -17.074 1.00 96.06 90 SER A O 1
ATOM 712 N N . THR A 1 91 ? 11.812 -3.192 -15.665 1.00 96.12 91 THR A N 1
ATOM 713 C CA . THR A 1 91 ? 12.514 -4.450 -15.967 1.00 96.12 91 THR A CA 1
ATOM 714 C C . THR A 1 91 ? 12.245 -4.931 -17.393 1.00 96.12 91 THR A C 1
ATOM 716 O O . THR A 1 91 ? 13.181 -5.328 -18.089 1.00 96.12 91 THR A O 1
ATOM 719 N N . LEU A 1 92 ? 11.000 -4.826 -17.871 1.00 95.81 92 LEU A N 1
ATOM 720 C CA . LEU A 1 92 ? 10.626 -5.190 -19.237 1.00 95.81 92 LEU A CA 1
ATOM 721 C C . LEU A 1 92 ? 11.288 -4.270 -20.272 1.00 95.81 92 LEU A C 1
ATOM 723 O O . LEU A 1 92 ? 11.829 -4.747 -21.268 1.00 95.81 92 LEU A O 1
ATOM 727 N N . GLY A 1 93 ? 11.300 -2.960 -20.012 1.00 93.12 93 GLY A N 1
ATOM 728 C CA . GLY A 1 93 ? 11.977 -1.981 -20.859 1.00 93.12 93 GLY A CA 1
ATOM 729 C C . GLY A 1 93 ? 13.478 -2.253 -20.973 1.00 93.12 93 GLY A C 1
ATOM 730 O O . GLY A 1 93 ? 14.014 -2.242 -22.078 1.00 93.12 93 GLY A O 1
ATOM 731 N N . MET A 1 94 ? 14.144 -2.576 -19.857 1.00 91.38 94 MET A N 1
ATOM 732 C CA . MET A 1 94 ? 15.566 -2.938 -19.862 1.00 91.38 94 MET A CA 1
ATOM 733 C C . MET A 1 94 ? 15.831 -4.220 -20.662 1.00 91.38 94 MET A C 1
ATOM 735 O O . MET A 1 94 ? 16.781 -4.276 -21.442 1.00 91.38 94 MET A O 1
ATOM 739 N N . LYS A 1 95 ? 14.969 -5.235 -20.523 1.00 90.81 95 LYS A N 1
ATOM 740 C CA . LYS A 1 95 ? 15.071 -6.476 -21.302 1.00 90.81 95 LYS A CA 1
ATOM 741 C C . LYS A 1 95 ? 14.999 -6.202 -22.808 1.00 90.81 95 LYS A C 1
ATOM 743 O O . LYS A 1 95 ? 15.880 -6.633 -23.545 1.00 90.81 95 LYS A O 1
ATOM 748 N N . HIS A 1 96 ? 13.997 -5.449 -23.256 1.00 89.94 96 HIS A N 1
ATOM 749 C CA . HIS A 1 96 ? 13.849 -5.123 -24.676 1.00 89.94 96 HIS A CA 1
ATOM 750 C C . HIS A 1 96 ? 14.973 -4.226 -25.204 1.00 89.94 96 HIS A C 1
ATOM 752 O O . HIS A 1 96 ? 15.414 -4.404 -26.337 1.00 89.94 96 HIS A O 1
ATOM 758 N N . ALA A 1 97 ? 15.480 -3.298 -24.388 1.00 87.44 97 ALA A N 1
ATOM 759 C CA . ALA A 1 97 ? 16.648 -2.499 -24.750 1.00 87.44 97 ALA A CA 1
ATOM 760 C C . ALA A 1 97 ? 17.893 -3.379 -24.957 1.00 87.44 97 ALA A C 1
ATOM 762 O O . ALA A 1 97 ? 18.616 -3.198 -25.935 1.00 87.44 97 ALA A O 1
ATOM 763 N N . SER A 1 98 ? 18.114 -4.368 -24.085 1.00 85.00 98 SER A N 1
ATOM 764 C CA . SER A 1 98 ? 19.210 -5.333 -24.227 1.00 85.00 98 SER A CA 1
ATOM 765 C C . SER A 1 98 ? 19.084 -6.175 -25.504 1.00 85.00 98 SER A C 1
ATOM 767 O O . SER A 1 98 ? 20.070 -6.330 -26.224 1.00 85.00 98 SER A O 1
ATOM 769 N N . GLU A 1 99 ? 17.880 -6.657 -25.828 1.00 83.94 99 GLU A N 1
ATOM 770 C CA . GLU A 1 99 ? 17.599 -7.403 -27.067 1.00 83.94 99 GLU A CA 1
ATOM 771 C C . GLU A 1 99 ? 17.864 -6.553 -28.322 1.00 83.94 99 GLU A C 1
ATOM 773 O O . GLU A 1 99 ? 18.463 -7.037 -29.282 1.00 83.94 99 GLU A O 1
ATOM 778 N N . ALA A 1 100 ? 17.470 -5.275 -28.309 1.00 80.81 100 ALA A N 1
ATOM 779 C CA . ALA A 1 100 ? 17.707 -4.356 -29.421 1.00 80.81 100 ALA A CA 1
ATOM 780 C C . ALA A 1 100 ? 19.202 -4.046 -29.624 1.00 80.81 100 ALA A C 1
ATOM 782 O O . ALA A 1 100 ? 19.668 -4.019 -30.762 1.00 80.81 100 ALA A O 1
ATOM 783 N N . LEU A 1 101 ? 19.962 -3.852 -28.539 1.00 76.00 101 LEU A N 1
ATOM 784 C CA . LEU A 1 101 ? 21.400 -3.560 -28.598 1.00 76.00 101 LEU A CA 1
ATOM 785 C C . LEU A 1 101 ? 22.224 -4.747 -29.116 1.00 76.00 101 LEU A C 1
ATOM 787 O O . LEU A 1 101 ? 23.158 -4.546 -29.897 1.00 76.00 101 LEU A O 1
ATOM 791 N N . TYR A 1 102 ? 21.844 -5.979 -28.754 1.00 67.31 102 TYR A N 1
ATOM 792 C CA . TYR A 1 102 ? 22.482 -7.202 -29.259 1.00 67.31 102 TYR A CA 1
ATOM 793 C C . TYR A 1 102 ? 22.454 -7.295 -30.796 1.00 67.31 102 TYR A C 1
ATOM 795 O O . TYR A 1 102 ? 23.368 -7.848 -31.401 1.00 67.31 102 TYR A O 1
ATOM 803 N N . LEU A 1 103 ? 21.444 -6.709 -31.448 1.00 58.78 103 LEU A N 1
ATOM 804 C CA . LEU A 1 103 ? 21.310 -6.702 -32.910 1.00 58.78 103 LEU A CA 1
ATOM 805 C C . LEU A 1 103 ? 22.228 -5.678 -33.609 1.00 58.78 103 LEU A C 1
ATOM 807 O O . LEU A 1 103 ? 22.314 -5.691 -34.836 1.00 58.78 103 LEU A O 1
ATOM 811 N N . THR A 1 104 ? 22.901 -4.794 -32.860 1.00 61.16 104 THR A N 1
ATOM 812 C CA . THR A 1 104 ? 23.631 -3.633 -33.409 1.00 61.16 104 THR A CA 1
ATOM 813 C C . THR A 1 104 ? 25.148 -3.616 -33.178 1.00 61.16 104 THR A C 1
ATOM 815 O O . THR A 1 104 ? 25.843 -2.941 -33.935 1.00 61.16 104 THR A O 1
ATOM 818 N N . GLU A 1 105 ? 25.701 -4.361 -32.212 1.00 58.28 105 GLU A N 1
ATOM 819 C CA . GLU A 1 105 ? 27.145 -4.345 -31.891 1.00 58.28 105 GLU A CA 1
ATOM 820 C C . GLU A 1 105 ? 27.810 -5.725 -32.057 1.00 58.28 105 GLU A C 1
ATOM 822 O O . GLU A 1 105 ? 27.425 -6.694 -31.413 1.00 58.28 105 GLU A O 1
ATOM 827 N N . ASN A 1 106 ? 28.869 -5.805 -32.879 1.00 57.66 106 ASN A N 1
ATOM 828 C CA . ASN A 1 106 ? 29.678 -7.020 -33.096 1.00 57.66 106 ASN A CA 1
ATOM 829 C C . ASN A 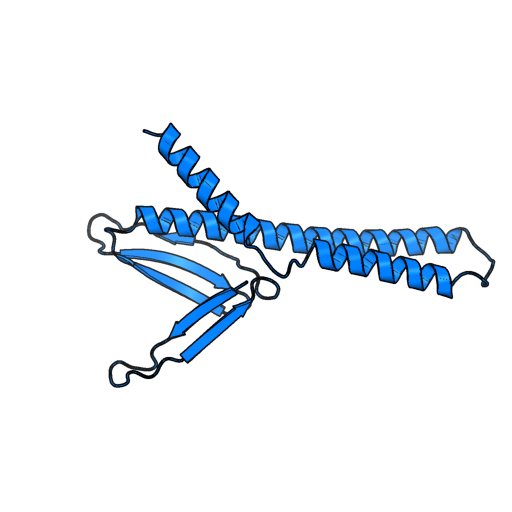1 106 ? 31.061 -6.954 -32.400 1.00 57.66 106 ASN A C 1
ATOM 831 O O . ASN A 1 106 ? 31.990 -7.671 -32.770 1.00 57.66 106 ASN A O 1
ATOM 835 N N . SER A 1 107 ? 31.240 -6.056 -31.424 1.00 56.28 107 SER A N 1
ATOM 836 C CA . SER A 1 107 ? 32.525 -5.802 -30.754 1.00 56.28 107 SER A CA 1
ATOM 837 C C . SER A 1 107 ? 32.444 -6.101 -29.257 1.00 56.28 107 SER A C 1
ATOM 839 O O . SER A 1 107 ? 31.993 -5.279 -28.469 1.00 56.28 107 SER A O 1
ATOM 841 N N . GLY A 1 108 ? 32.926 -7.276 -28.847 1.00 57.25 108 GLY A N 1
ATOM 842 C CA . GLY A 1 108 ? 32.863 -7.789 -27.470 1.00 57.25 108 GLY A CA 1
ATOM 843 C C . GLY A 1 108 ? 33.717 -7.075 -26.405 1.00 57.25 108 GLY A C 1
ATOM 844 O O . GLY A 1 108 ? 34.051 -7.704 -25.407 1.00 57.25 108 GLY A O 1
ATOM 845 N N . GLN A 1 109 ? 34.098 -5.803 -26.583 1.00 54.94 109 GLN A N 1
ATOM 846 C CA . GLN A 1 109 ? 34.928 -5.049 -25.621 1.00 54.94 109 GLN A CA 1
ATOM 847 C C . GLN A 1 109 ? 34.137 -4.156 -24.638 1.00 54.94 109 GLN A C 1
ATOM 849 O O . GLN A 1 109 ? 34.743 -3.488 -23.804 1.00 54.94 109 GLN A O 1
ATOM 854 N N . THR A 1 110 ? 32.802 -4.160 -24.674 1.00 68.38 110 THR A N 1
ATOM 855 C CA . THR A 1 110 ? 31.940 -3.233 -23.905 1.00 68.38 110 THR A CA 1
ATOM 856 C C . THR A 1 110 ? 30.991 -3.897 -22.898 1.00 68.38 110 THR A C 1
ATOM 858 O O . THR A 1 110 ? 30.293 -3.189 -22.170 1.00 68.38 110 THR A O 1
ATOM 861 N N . LEU A 1 111 ? 30.996 -5.232 -22.780 1.00 72.38 111 LEU A N 1
ATOM 862 C CA . LEU A 1 111 ? 29.990 -5.977 -22.008 1.00 72.38 111 LEU A CA 1
ATOM 863 C C . LEU A 1 111 ? 30.004 -5.665 -20.502 1.00 72.38 111 LEU A C 1
ATOM 865 O O . LEU A 1 111 ? 28.945 -5.514 -19.898 1.00 72.38 111 LEU A O 1
ATOM 869 N N . GLN A 1 112 ? 31.185 -5.545 -19.886 1.00 74.50 112 GLN A N 1
ATOM 870 C CA . GLN A 1 112 ? 31.298 -5.263 -18.448 1.00 74.50 112 GLN A CA 1
ATOM 871 C C . GLN A 1 112 ? 30.715 -3.888 -18.107 1.00 74.50 112 GLN A C 1
ATOM 873 O O . GLN A 1 112 ? 29.879 -3.775 -17.217 1.00 74.50 112 GLN A O 1
ATOM 878 N N . LYS A 1 113 ? 31.083 -2.856 -18.875 1.00 80.38 113 LYS A N 1
ATOM 879 C CA . LYS A 1 113 ? 30.593 -1.490 -18.660 1.00 80.38 113 LYS A CA 1
ATOM 880 C C . LYS A 1 113 ? 29.079 -1.381 -18.878 1.00 80.38 113 LYS A C 1
ATOM 882 O O . LYS A 1 113 ? 28.391 -0.785 -18.058 1.00 80.38 113 LYS A O 1
ATOM 887 N N . GLN A 1 114 ? 28.558 -1.989 -19.945 1.00 79.56 114 GLN A N 1
ATOM 888 C CA . GLN A 1 114 ? 27.116 -2.019 -20.221 1.00 79.56 114 GLN A CA 1
ATOM 889 C C . GLN A 1 114 ? 26.341 -2.750 -19.112 1.00 79.56 114 GLN A C 1
ATOM 891 O O . GLN A 1 114 ? 25.270 -2.301 -18.705 1.00 79.56 114 GLN A O 1
ATOM 896 N N . SER A 1 115 ? 26.896 -3.844 -18.583 1.00 83.06 115 SER A N 1
ATOM 897 C CA . SER A 1 115 ? 26.315 -4.579 -17.455 1.00 83.06 115 SER A CA 1
ATOM 898 C C . SER A 1 115 ? 26.271 -3.737 -16.177 1.00 83.06 115 SER A C 1
ATOM 900 O O . SER A 1 115 ? 25.246 -3.718 -15.488 1.00 83.06 115 SER A O 1
ATOM 902 N N . ASP A 1 116 ? 27.351 -3.021 -15.862 1.00 88.19 116 ASP A N 1
ATOM 903 C CA . ASP A 1 116 ? 27.419 -2.153 -14.682 1.00 88.19 116 ASP A CA 1
ATOM 904 C C . ASP A 1 116 ? 26.417 -0.992 -14.782 1.00 88.19 116 ASP A C 1
ATOM 906 O O . ASP A 1 116 ? 25.687 -0.714 -13.828 1.00 88.19 116 ASP A O 1
ATOM 910 N N . GLU A 1 117 ? 26.315 -0.355 -15.951 1.00 88.75 117 GLU A N 1
ATOM 911 C CA . GLU A 1 117 ? 25.363 0.732 -16.211 1.00 88.75 117 GLU A CA 1
ATOM 912 C C . GLU A 1 117 ? 23.905 0.255 -16.127 1.00 88.75 117 GLU A C 1
ATOM 914 O O . GLU A 1 117 ? 23.081 0.902 -15.472 1.00 88.75 117 GLU A O 1
ATOM 919 N N . ALA A 1 118 ? 23.583 -0.901 -16.717 1.00 90.25 118 ALA A N 1
ATOM 920 C CA . ALA A 1 118 ? 22.249 -1.495 -16.633 1.00 90.25 118 ALA A CA 1
ATOM 921 C C . ALA A 1 118 ? 21.874 -1.849 -15.185 1.00 90.25 118 ALA A C 1
ATOM 923 O O . ALA A 1 118 ? 20.761 -1.558 -14.735 1.00 90.25 118 ALA A O 1
ATOM 924 N N . THR A 1 119 ? 22.818 -2.422 -14.434 1.00 92.38 119 THR A N 1
ATOM 925 C CA . THR A 1 119 ? 22.631 -2.766 -13.019 1.00 92.38 119 THR A CA 1
ATOM 926 C C . THR A 1 119 ? 22.405 -1.516 -12.175 1.00 92.38 119 THR A C 1
ATOM 928 O O . THR A 1 119 ? 21.464 -1.471 -11.381 1.00 92.38 119 THR A O 1
ATOM 931 N N . ALA A 1 120 ? 23.217 -0.474 -12.372 1.00 95.00 120 ALA A N 1
ATOM 932 C CA . ALA A 1 120 ? 23.067 0.797 -11.675 1.00 95.00 120 ALA A CA 1
ATOM 933 C C . ALA A 1 120 ? 21.706 1.442 -11.974 1.00 95.00 120 ALA A C 1
ATOM 935 O O . ALA A 1 120 ? 21.004 1.870 -11.055 1.00 95.00 120 ALA A O 1
ATOM 936 N N . TRP A 1 121 ? 21.284 1.452 -13.241 1.00 94.56 121 TRP A N 1
ATOM 937 C CA . TRP A 1 121 ? 19.990 2.005 -13.632 1.00 94.56 121 TRP A CA 1
ATOM 938 C C . TRP A 1 121 ? 18.816 1.248 -12.998 1.00 94.56 121 TRP A C 1
ATOM 940 O O . TRP A 1 121 ? 17.910 1.874 -12.437 1.00 94.56 121 TRP A O 1
ATOM 950 N N . LEU A 1 122 ? 18.844 -0.090 -13.033 1.00 96.12 122 LEU A N 1
ATOM 951 C CA . LEU A 1 122 ? 17.822 -0.930 -12.404 1.00 96.12 122 LEU A CA 1
ATOM 952 C C . LEU A 1 122 ? 17.792 -0.739 -10.887 1.00 96.12 122 LEU A C 1
ATOM 954 O O . LEU A 1 122 ? 16.714 -0.675 -10.302 1.00 96.12 122 LEU A O 1
ATOM 958 N N . TYR A 1 123 ? 18.948 -0.579 -10.246 1.00 95.69 123 TYR A N 1
ATOM 959 C CA . TYR A 1 123 ? 19.011 -0.301 -8.816 1.00 95.69 123 TYR A CA 1
ATOM 960 C C . TYR A 1 123 ? 18.364 1.046 -8.457 1.00 95.69 123 TYR A C 1
ATOM 962 O O . TYR A 1 123 ? 17.595 1.138 -7.498 1.00 95.69 123 TYR A O 1
ATOM 970 N N . GLU A 1 124 ? 18.599 2.092 -9.252 1.00 95.94 124 GLU A N 1
ATOM 971 C CA . GLU A 1 124 ? 17.917 3.378 -9.074 1.00 95.94 124 GLU A CA 1
ATOM 972 C C . GLU A 1 124 ? 16.404 3.268 -9.314 1.00 95.94 124 GLU A C 1
ATOM 974 O O . GLU A 1 124 ? 15.613 3.832 -8.553 1.00 95.94 124 GLU A O 1
ATOM 979 N N . ALA A 1 125 ? 15.977 2.515 -10.333 1.00 95.88 125 ALA A N 1
ATOM 980 C CA . ALA A 1 125 ? 14.562 2.238 -10.579 1.00 95.88 125 ALA A CA 1
ATOM 981 C C . ALA A 1 125 ? 13.913 1.492 -9.405 1.00 95.88 125 ALA A C 1
ATOM 983 O O . ALA A 1 125 ? 12.818 1.858 -8.970 1.00 95.88 125 ALA A O 1
ATOM 984 N N . TYR A 1 126 ? 14.615 0.515 -8.831 1.00 95.31 126 TYR A N 1
ATOM 985 C CA . TYR A 1 126 ? 14.170 -0.217 -7.652 1.00 95.31 126 TYR A CA 1
ATOM 986 C C . TYR A 1 126 ? 13.998 0.708 -6.442 1.00 95.31 126 TYR A C 1
ATOM 988 O O . TYR A 1 126 ? 12.960 0.678 -5.787 1.00 95.31 126 TYR A O 1
ATOM 996 N N . LYS A 1 127 ? 14.961 1.599 -6.168 1.00 94.25 127 LYS A N 1
ATOM 997 C CA . LYS A 1 127 ? 14.853 2.563 -5.056 1.00 94.25 127 LYS A CA 1
ATOM 998 C C . LYS A 1 127 ? 13.654 3.503 -5.195 1.00 94.25 127 LYS A C 1
ATOM 1000 O O . LYS A 1 127 ? 13.015 3.802 -4.189 1.00 94.25 127 LYS A O 1
ATOM 1005 N N . ARG A 1 128 ? 13.348 3.959 -6.416 1.00 92.88 128 ARG A N 1
ATOM 1006 C CA . ARG A 1 128 ? 12.186 4.826 -6.686 1.00 92.88 128 ARG A CA 1
ATOM 1007 C C . ARG A 1 128 ? 10.858 4.097 -6.488 1.00 92.88 128 ARG A C 1
ATOM 1009 O O . ARG A 1 128 ? 9.920 4.684 -5.966 1.00 92.88 128 ARG A O 1
ATOM 1016 N N . THR A 1 129 ? 10.792 2.834 -6.898 1.00 94.56 129 THR A N 1
ATOM 1017 C CA . THR A 1 129 ? 9.571 2.014 -6.848 1.00 94.56 129 THR A CA 1
ATOM 1018 C C . THR A 1 129 ? 9.359 1.346 -5.491 1.00 94.56 129 THR A C 1
ATOM 1020 O O . THR A 1 129 ? 8.233 1.076 -5.114 1.00 94.56 129 THR A O 1
ATOM 1023 N N . HIS A 1 130 ? 10.400 1.135 -4.691 1.00 93.12 130 HIS A N 1
ATOM 1024 C CA . HIS A 1 130 ? 10.287 0.467 -3.391 1.00 93.12 130 HIS A CA 1
ATOM 1025 C C . HIS A 1 130 ? 10.741 1.392 -2.254 1.00 93.12 130 HIS A C 1
ATOM 1027 O O . HIS A 1 130 ? 11.735 1.101 -1.569 1.00 93.12 130 HIS A O 1
ATOM 1033 N N . PRO A 1 131 ? 10.042 2.523 -2.024 1.00 93.50 131 PRO A N 1
ATOM 1034 C CA . PRO A 1 131 ? 10.429 3.463 -0.989 1.00 93.50 131 PRO A CA 1
ATOM 1035 C C . PRO A 1 131 ? 10.371 2.796 0.390 1.00 93.50 131 PRO A C 1
ATOM 1037 O O . PRO A 1 131 ? 9.426 2.096 0.751 1.00 93.50 131 PRO A O 1
ATOM 1040 N N . HIS A 1 132 ? 11.381 3.059 1.220 1.00 88.69 132 HIS A N 1
ATOM 1041 C CA . HIS A 1 132 ? 11.405 2.584 2.610 1.00 88.69 132 HIS A CA 1
ATOM 1042 C C . HIS A 1 132 ? 10.332 3.253 3.489 1.00 88.69 132 HIS A C 1
ATOM 1044 O O . HIS A 1 132 ? 10.010 2.783 4.590 1.00 88.69 132 HIS A O 1
ATOM 1050 N N . CYS A 1 133 ? 9.792 4.379 3.025 1.00 92.62 133 CYS A N 1
ATOM 1051 C CA . CYS A 1 133 ? 8.888 5.225 3.774 1.00 92.62 133 CYS A CA 1
ATOM 1052 C C . CYS A 1 133 ? 7.747 5.713 2.883 1.00 92.62 133 CYS A C 1
ATOM 1054 O O . CYS A 1 133 ? 7.984 6.398 1.898 1.00 92.62 133 CYS A O 1
ATOM 1056 N N . TYR A 1 134 ? 6.516 5.411 3.291 1.00 95.38 134 TYR A N 1
ATOM 1057 C CA . TYR A 1 134 ? 5.289 5.913 2.671 1.00 95.38 134 TYR A CA 1
ATOM 1058 C C . TYR A 1 134 ? 4.697 7.105 3.447 1.00 95.38 134 TYR A C 1
ATOM 1060 O O . TYR A 1 134 ? 3.506 7.384 3.343 1.00 95.38 134 TYR A O 1
ATOM 1068 N N . ARG A 1 135 ? 5.512 7.804 4.259 1.00 94.88 135 ARG A N 1
ATOM 1069 C CA . ARG A 1 135 ? 5.063 8.938 5.089 1.00 94.88 135 ARG A CA 1
ATOM 1070 C C . ARG A 1 135 ? 4.331 9.976 4.257 1.00 94.88 135 ARG A C 1
ATOM 1072 O O . ARG A 1 135 ? 3.230 10.357 4.631 1.00 94.88 135 ARG A O 1
ATOM 1079 N N . ASP A 1 136 ? 4.949 10.398 3.163 1.00 94.06 136 ASP A N 1
ATOM 1080 C CA . ASP A 1 136 ? 4.448 11.506 2.357 1.00 94.06 136 ASP A CA 1
ATOM 1081 C C . ASP A 1 136 ? 3.114 11.125 1.713 1.00 94.06 136 ASP A C 1
ATOM 1083 O O . ASP A 1 136 ? 2.152 11.872 1.821 1.00 94.06 136 ASP A O 1
ATOM 1087 N N . VAL A 1 137 ? 3.005 9.897 1.190 1.00 94.50 137 VAL A N 1
ATOM 1088 C CA . VAL A 1 137 ? 1.748 9.347 0.653 1.00 94.50 137 VAL A CA 1
ATOM 1089 C C . VAL A 1 137 ? 0.632 9.399 1.700 1.00 94.50 137 VAL A C 1
ATOM 1091 O O . VAL A 1 137 ? -0.461 9.883 1.420 1.00 94.50 137 VAL A O 1
ATOM 1094 N N . ILE A 1 138 ? 0.911 8.946 2.925 1.00 95.19 138 ILE A N 1
ATOM 1095 C CA . ILE A 1 138 ? -0.073 8.920 4.014 1.00 95.19 138 ILE A CA 1
ATOM 1096 C C . ILE A 1 138 ? -0.440 10.341 4.470 1.00 95.19 138 ILE A C 1
ATOM 1098 O O . ILE A 1 138 ? -1.615 10.642 4.671 1.00 95.19 138 ILE A O 1
ATOM 1102 N N . GLN A 1 139 ? 0.541 11.227 4.642 1.00 94.88 139 GLN A N 1
ATOM 1103 C CA . GLN A 1 139 ? 0.315 12.603 5.096 1.00 94.88 139 GLN A CA 1
ATOM 1104 C C . GLN A 1 139 ? -0.462 13.428 4.070 1.00 94.88 139 GLN A C 1
ATOM 1106 O O . GLN A 1 139 ? -1.386 14.152 4.451 1.00 94.88 139 GLN A O 1
ATOM 1111 N N . THR A 1 140 ? -0.129 13.290 2.787 1.00 94.56 140 THR A N 1
ATOM 1112 C CA . THR A 1 140 ? -0.872 13.908 1.689 1.00 94.56 140 THR A CA 1
ATOM 1113 C C . THR A 1 140 ? -2.298 13.379 1.658 1.00 94.56 140 THR A C 1
ATOM 1115 O O . THR A 1 140 ? -3.227 14.177 1.714 1.00 94.56 140 THR A O 1
ATOM 1118 N N . ALA A 1 141 ? -2.489 12.056 1.731 1.00 93.75 141 ALA A N 1
ATOM 1119 C CA . ALA A 1 141 ? -3.820 11.454 1.766 1.00 93.75 141 ALA A CA 1
ATOM 1120 C C . ALA A 1 141 ? -4.689 12.008 2.912 1.00 93.75 141 ALA A C 1
ATOM 1122 O O . ALA A 1 141 ? -5.831 12.400 2.690 1.00 93.75 141 ALA A O 1
ATOM 1123 N N . PHE A 1 142 ? -4.153 12.117 4.132 1.00 92.50 142 PHE A N 1
ATOM 1124 C CA . PHE A 1 142 ? -4.886 12.734 5.244 1.00 92.50 142 PHE A CA 1
ATOM 1125 C C . PHE A 1 142 ? -5.191 14.222 5.023 1.00 92.50 142 PHE A C 1
ATOM 1127 O O . PHE A 1 142 ? -6.232 14.706 5.471 1.00 92.50 142 PHE A O 1
ATOM 1134 N N . SER A 1 143 ? -4.289 14.959 4.379 1.00 91.44 143 SER A N 1
ATOM 1135 C CA . SER A 1 143 ? -4.461 16.395 4.135 1.00 91.44 143 SER A CA 1
ATOM 1136 C C . SER A 1 143 ? -5.540 16.655 3.086 1.00 91.44 143 SER A C 1
ATOM 1138 O O . SER A 1 143 ? -6.418 17.486 3.314 1.00 91.44 143 SER A O 1
ATOM 1140 N N . ASP A 1 144 ? -5.533 15.886 1.999 1.00 88.50 144 ASP A N 1
ATOM 1141 C CA . ASP A 1 144 ? -6.515 15.979 0.917 1.00 88.50 144 ASP A CA 1
ATOM 1142 C C . ASP A 1 144 ? -7.929 15.663 1.415 1.00 88.50 144 ASP A C 1
ATOM 1144 O O . ASP A 1 144 ? -8.884 16.367 1.087 1.00 88.50 144 ASP A O 1
ATOM 1148 N N . LEU A 1 145 ? -8.066 14.657 2.286 1.00 86.62 145 LEU A N 1
ATOM 1149 C CA . LEU A 1 145 ? -9.351 14.312 2.897 1.00 86.62 145 LEU A CA 1
ATOM 1150 C C . LEU A 1 145 ? -9.894 15.439 3.782 1.00 86.62 145 LEU A C 1
ATOM 1152 O O . LEU A 1 145 ? -11.067 15.782 3.685 1.00 86.62 145 LEU A O 1
ATOM 1156 N N . ARG A 1 146 ? -9.036 16.079 4.587 1.00 83.06 146 ARG A N 1
ATOM 1157 C CA . ARG A 1 146 ? -9.440 17.235 5.407 1.00 83.06 146 ARG A CA 1
ATOM 1158 C C . ARG A 1 146 ? -9.870 18.433 4.563 1.00 83.06 146 ARG A C 1
ATOM 1160 O O . ARG A 1 146 ? -10.735 19.192 4.990 1.00 83.06 146 ARG A O 1
ATOM 1167 N N . LEU A 1 147 ? -9.240 18.646 3.408 1.00 70.81 147 LEU A N 1
ATOM 1168 C CA . LEU A 1 147 ? -9.632 19.705 2.475 1.00 70.81 147 LEU A CA 1
ATOM 1169 C C . LEU A 1 147 ? -10.993 19.400 1.842 1.00 70.81 147 LEU A C 1
ATOM 1171 O O . LEU A 1 147 ? -11.841 20.288 1.794 1.00 70.81 147 LEU A O 1
ATOM 1175 N N . ALA A 1 148 ? -11.226 18.150 1.434 1.00 69.94 148 ALA A N 1
ATOM 1176 C CA . ALA A 1 148 ? -12.508 17.715 0.889 1.00 69.94 148 ALA A CA 1
ATOM 1177 C C . ALA A 1 148 ? -13.658 17.886 1.899 1.00 69.94 148 ALA A C 1
ATOM 1179 O O . ALA A 1 148 ? -14.708 18.412 1.538 1.00 69.94 148 ALA A O 1
ATOM 1180 N N . ASP A 1 149 ? -13.440 17.532 3.169 1.00 73.56 149 ASP A N 1
ATOM 1181 C CA . ASP A 1 149 ? -14.455 17.683 4.221 1.00 73.56 149 ASP A CA 1
ATOM 1182 C C . ASP A 1 149 ? -14.798 19.159 4.495 1.00 73.56 149 ASP A C 1
ATOM 1184 O O . ASP A 1 149 ? -15.955 19.486 4.748 1.00 73.56 149 ASP A O 1
ATOM 1188 N N . LYS A 1 150 ? -13.821 20.074 4.388 1.00 64.88 150 LYS A N 1
ATOM 1189 C CA . LYS A 1 150 ? -14.050 21.527 4.522 1.00 64.88 150 LYS A CA 1
ATOM 1190 C C . LYS A 1 150 ? -14.825 22.139 3.358 1.00 64.88 150 LYS A C 1
ATOM 1192 O O . LYS A 1 150 ? -15.458 23.166 3.550 1.00 64.88 150 LYS A O 1
ATOM 1197 N N . MET A 1 151 ? -14.731 21.567 2.159 1.00 58.34 151 MET A N 1
ATOM 1198 C CA . MET A 1 151 ? -15.478 22.038 0.986 1.00 58.34 151 MET A CA 1
ATOM 1199 C C . MET A 1 151 ? -16.918 21.510 0.950 1.00 58.34 151 MET A C 1
ATOM 1201 O O . MET A 1 151 ? -17.735 22.037 0.201 1.00 58.34 151 MET A O 1
ATOM 1205 N N . ALA A 1 152 ? -17.211 20.451 1.710 1.00 57.62 152 ALA A N 1
ATOM 1206 C CA . ALA A 1 152 ? -18.529 19.824 1.790 1.00 57.62 152 ALA A CA 1
ATOM 1207 C C . ALA A 1 152 ? -19.424 20.387 2.916 1.00 57.62 152 ALA A C 1
ATOM 1209 O O . ALA A 1 152 ? -20.587 19.991 3.006 1.00 57.62 152 ALA A O 1
ATOM 1210 N N . GLN A 1 153 ? -18.884 21.270 3.767 1.00 48.03 153 GLN A N 1
ATOM 1211 C CA . GLN A 1 153 ? -19.600 22.030 4.804 1.00 48.03 153 GLN A CA 1
ATOM 1212 C C . GLN A 1 153 ? -19.961 23.427 4.303 1.00 48.03 153 GLN A C 1
ATOM 1214 O O . GLN A 1 153 ? -21.052 23.903 4.686 1.00 48.03 153 GLN A O 1
#